Protein AF-A0A7S0C3A7-F1 (afdb_monomer_lite)

Radius of gyration: 30.27 Å; chains: 1; bounding box: 64×87×70 Å

Foldseek 3Di:
DDDDDDDDDDDDDDPDDDPPPDDDPDDDDDDDDDDDDDDDDPPDDDDDPPPPDDPPDDPDNPPPPPPPVLLVVLLVCPVPDDCLLQVQPDDPCRCNVPSVVSVCCSPPPLVVLVVVLVVQVVCVVVVRFDWDDPPPDTDGDDNVNSVVVSNVD

pLDDT: mean 71.68, std 17.23, range [43.97, 93.75]

Secondary structure (DSSP, 8-state):
------------------------------------------------------TT--SS---TT---HHHHHHHHHHHHS-HHHH---S-TTTTSSSHHHHHHHIIIIIHHHHHHHHHHHHHHHTT---EEE-SS-EEEPPHHHHHHHHH--

Organism: NCBI:txid420281

Sequence (153 aa):
VSDRSHSAERRTFCRTQTNTRYMVDEKQNPDEQQPQPLDMDDLTPPPINLSRSSILFDPDPSTKKNKNIALDLWKECKSNFPKIVTGAWGEEDAGDDNPVGALYNLVFVRLPVLFGFGFYLKNNFAGRPLIIDFGTGELVIDIFIASLVVFFL

Structure (mmCIF, N/CA/C/O backbone):
data_AF-A0A7S0C3A7-F1
#
_entry.id   AF-A0A7S0C3A7-F1
#
loop_
_atom_site.group_PDB
_atom_site.id
_atom_site.type_symbol
_atom_site.label_atom_id
_atom_site.label_alt_id
_atom_site.label_comp_id
_atom_site.label_asym_id
_atom_site.label_entity_id
_atom_site.label_seq_id
_atom_site.pdbx_PDB_ins_code
_atom_site.Cartn_x
_atom_site.Cartn_y
_atom_site.Cartn_z
_atom_site.occupancy
_atom_site.B_iso_or_equiv
_atom_site.auth_seq_id
_atom_site.auth_comp_id
_atom_site.auth_asym_id
_atom_site.auth_atom_id
_atom_site.pdbx_PDB_model_num
ATOM 1 N N . VAL A 1 1 ? 12.201 54.122 0.913 1.00 53.31 1 VAL A N 1
ATOM 2 C CA . VAL A 1 1 ? 13.242 53.097 1.150 1.00 53.31 1 VAL A CA 1
ATOM 3 C C . VAL A 1 1 ? 12.689 51.799 0.551 1.00 53.31 1 VAL A C 1
ATOM 5 O O . VAL A 1 1 ? 11.860 51.189 1.203 1.00 53.31 1 VAL A O 1
ATOM 8 N N . SER A 1 2 ? 12.717 51.581 -0.778 1.00 51.03 2 SER A N 1
ATOM 9 C CA . SER A 1 2 ? 13.839 51.060 -1.619 1.00 51.03 2 SER A CA 1
ATOM 10 C C . SER A 1 2 ? 14.472 49.812 -0.990 1.00 51.03 2 SER A C 1
ATOM 12 O O . SER A 1 2 ? 14.853 49.909 0.167 1.00 51.03 2 SER A O 1
ATOM 14 N N . ASP A 1 3 ? 14.588 48.621 -1.592 1.00 53.25 3 ASP A N 1
ATOM 15 C CA . ASP A 1 3 ? 14.796 48.174 -2.989 1.00 53.25 3 ASP A CA 1
ATOM 16 C C . ASP A 1 3 ? 14.381 46.676 -3.126 1.00 53.25 3 ASP A C 1
ATOM 18 O O . ASP A 1 3 ? 14.402 45.953 -2.134 1.00 53.25 3 ASP A O 1
ATOM 22 N N . ARG A 1 4 ? 13.783 46.203 -4.239 1.00 53.03 4 ARG A N 1
ATOM 23 C CA . ARG A 1 4 ? 14.403 45.521 -5.418 1.00 53.03 4 ARG A CA 1
ATOM 24 C C . ARG A 1 4 ? 15.329 44.335 -5.073 1.00 53.03 4 ARG A C 1
ATOM 26 O O . ARG A 1 4 ? 16.337 44.519 -4.416 1.00 53.03 4 ARG A O 1
ATOM 33 N N . SER A 1 5 ? 14.962 43.095 -5.420 1.00 54.34 5 SER A N 1
ATOM 34 C CA . SER A 1 5 ? 15.213 42.390 -6.706 1.00 54.34 5 SER A CA 1
ATOM 35 C C . SER A 1 5 ? 16.559 41.645 -6.780 1.00 54.34 5 SER A C 1
ATOM 37 O O . SER A 1 5 ? 17.563 42.129 -6.280 1.00 54.34 5 SER A O 1
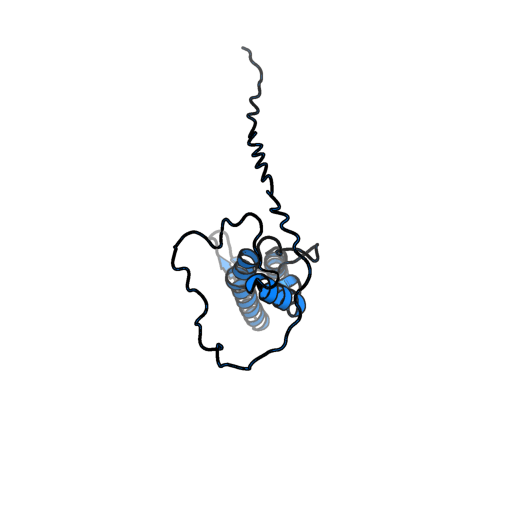ATOM 39 N N . HIS A 1 6 ? 16.552 40.548 -7.556 1.00 46.56 6 HIS A N 1
ATOM 40 C CA . HIS A 1 6 ? 17.670 39.741 -8.098 1.00 46.56 6 HIS A CA 1
ATOM 41 C C . HIS A 1 6 ? 18.084 38.511 -7.264 1.00 46.56 6 HIS A C 1
ATOM 43 O O . HIS A 1 6 ? 18.509 38.625 -6.126 1.00 46.56 6 HIS A O 1
ATOM 49 N N . SER A 1 7 ? 17.823 37.281 -7.727 1.00 53.62 7 SER A N 1
ATOM 50 C CA . SER A 1 7 ? 18.380 36.599 -8.916 1.00 53.62 7 SER A CA 1
ATOM 51 C C . SER A 1 7 ? 19.846 36.208 -8.729 1.00 53.62 7 SER A C 1
ATOM 53 O O . SER A 1 7 ? 20.712 37.077 -8.726 1.00 53.62 7 SER A O 1
ATOM 55 N N . ALA A 1 8 ? 20.113 34.901 -8.619 1.00 58.44 8 ALA A N 1
ATOM 56 C CA . ALA A 1 8 ? 21.395 34.300 -8.990 1.00 58.44 8 ALA A CA 1
ATOM 57 C C . ALA A 1 8 ? 21.263 32.776 -9.157 1.00 58.44 8 ALA A C 1
ATOM 59 O O . ALA A 1 8 ? 21.595 31.973 -8.290 1.00 58.44 8 ALA A O 1
ATOM 60 N N . GLU A 1 9 ? 20.779 32.416 -10.336 1.00 58.50 9 GLU A N 1
ATOM 61 C CA . GLU A 1 9 ? 21.083 31.203 -11.085 1.00 58.50 9 GLU A CA 1
ATOM 62 C C . GLU A 1 9 ? 22.587 30.839 -11.014 1.00 58.50 9 GLU A C 1
ATOM 64 O O . GLU A 1 9 ? 23.448 31.647 -11.371 1.00 58.50 9 GLU A O 1
ATOM 69 N N . ARG A 1 10 ? 22.934 29.613 -10.595 1.00 58.16 10 ARG A N 1
ATOM 70 C CA . ARG A 1 10 ? 24.262 29.021 -10.852 1.00 58.16 10 ARG A CA 1
ATOM 71 C C . ARG A 1 10 ? 24.147 27.568 -11.303 1.00 58.16 10 ARG A C 1
ATOM 73 O O . ARG A 1 10 ? 24.204 26.634 -10.516 1.00 58.16 10 ARG A O 1
ATOM 80 N N . ARG A 1 11 ? 24.003 27.446 -12.623 1.00 56.88 11 ARG A N 1
ATOM 81 C CA . ARG A 1 11 ? 24.712 26.535 -13.537 1.00 56.88 11 ARG A CA 1
ATOM 82 C C . ARG A 1 11 ? 25.487 25.395 -12.867 1.00 56.88 11 ARG A C 1
ATOM 84 O O . ARG A 1 11 ? 26.567 25.614 -12.324 1.00 56.88 11 ARG A O 1
ATOM 91 N N . THR A 1 12 ? 25.024 24.168 -13.076 1.00 54.62 12 THR A N 1
ATOM 92 C CA . THR A 1 12 ? 25.870 22.973 -12.986 1.00 54.62 12 THR A CA 1
ATOM 93 C C . THR A 1 12 ? 26.097 22.460 -14.403 1.00 54.62 12 THR A C 1
ATOM 95 O O . THR A 1 12 ? 25.309 21.713 -14.972 1.00 54.62 12 THR A O 1
ATOM 98 N N . PHE A 1 13 ? 27.170 22.965 -15.005 1.00 55.03 13 PHE A N 1
ATOM 99 C CA . PHE A 1 13 ? 27.743 22.472 -16.247 1.00 55.03 13 PHE A CA 1
ATOM 100 C C . PHE A 1 13 ? 28.878 21.521 -15.869 1.00 55.03 13 PHE A C 1
ATOM 102 O O . PHE A 1 13 ? 29.930 21.980 -15.437 1.00 55.03 13 PHE A O 1
ATOM 109 N N . CYS A 1 14 ? 28.671 20.219 -16.049 1.00 59.72 14 CYS A N 1
ATOM 110 C CA . CYS A 1 14 ? 29.752 19.243 -16.165 1.00 59.72 14 CYS A CA 1
ATOM 111 C C . CYS A 1 14 ? 29.440 18.351 -17.365 1.00 59.72 14 CYS A C 1
ATOM 113 O O . CYS A 1 14 ? 28.815 17.301 -17.265 1.00 59.72 14 CYS A O 1
ATOM 115 N N . ARG A 1 15 ? 29.843 18.849 -18.534 1.00 53.19 15 ARG A N 1
ATOM 116 C CA . ARG A 1 15 ? 29.871 18.126 -19.799 1.00 53.19 15 ARG A CA 1
ATOM 117 C C . ARG A 1 15 ? 31.154 17.295 -19.818 1.00 53.19 15 ARG A C 1
ATOM 119 O O . ARG A 1 15 ? 32.192 17.791 -20.244 1.00 53.19 15 ARG A O 1
ATOM 126 N N . THR A 1 16 ? 31.100 16.056 -19.345 1.00 53.62 16 THR A N 1
ATOM 127 C CA . THR A 1 16 ? 32.225 15.123 -19.488 1.00 53.62 16 THR A CA 1
ATOM 128 C C . THR A 1 16 ? 32.098 14.429 -20.841 1.00 53.62 16 THR A C 1
ATOM 130 O O . THR A 1 16 ? 31.378 13.449 -20.991 1.00 53.62 16 THR A O 1
ATOM 133 N N . GLN A 1 17 ? 32.758 14.992 -21.856 1.00 53.84 17 GLN A N 1
ATOM 134 C CA . GLN A 1 17 ? 33.075 14.272 -23.088 1.00 53.84 17 GLN A CA 1
ATOM 135 C C . GLN A 1 17 ? 34.200 13.280 -22.782 1.00 53.84 17 GLN A C 1
ATOM 137 O O . GLN A 1 17 ? 35.360 13.677 -22.693 1.00 53.84 17 GLN A O 1
ATOM 142 N N . THR A 1 18 ? 33.886 11.996 -22.657 1.00 54.66 18 THR A N 1
ATOM 143 C CA . THR A 1 18 ? 34.885 10.930 -22.782 1.00 54.66 18 THR A CA 1
ATOM 144 C C . THR A 1 18 ? 34.806 10.355 -24.186 1.00 54.66 18 THR A C 1
ATOM 146 O O . THR A 1 18 ? 33.972 9.525 -24.525 1.00 54.66 18 THR A O 1
ATOM 149 N N . ASN A 1 19 ? 35.691 10.895 -25.018 1.00 49.88 19 ASN A N 1
ATOM 150 C CA . ASN A 1 19 ? 36.069 10.406 -26.330 1.00 49.88 19 ASN A CA 1
ATOM 151 C C . ASN A 1 19 ? 36.891 9.119 -26.145 1.00 49.88 19 ASN A C 1
ATOM 153 O O . ASN A 1 19 ? 38.106 9.181 -25.963 1.00 49.88 19 ASN A O 1
ATOM 157 N N . THR A 1 20 ? 36.239 7.956 -26.134 1.00 51.53 20 THR A N 1
ATOM 158 C CA . THR A 1 20 ? 36.922 6.664 -26.250 1.00 51.53 20 THR A CA 1
ATOM 159 C C . THR A 1 20 ? 37.054 6.309 -27.723 1.00 51.53 20 THR A C 1
ATOM 161 O O . THR A 1 20 ? 36.192 5.715 -28.365 1.00 51.53 20 THR A O 1
ATOM 164 N N . ARG A 1 21 ? 38.189 6.742 -28.263 1.00 48.28 21 ARG A N 1
ATOM 165 C CA . ARG A 1 21 ? 38.748 6.336 -29.545 1.00 48.28 21 ARG A CA 1
ATOM 166 C C . ARG A 1 21 ? 39.113 4.851 -29.457 1.00 48.28 21 ARG A C 1
ATOM 168 O O . ARG A 1 21 ? 40.177 4.511 -28.948 1.00 48.28 21 ARG A O 1
ATOM 175 N N . TYR A 1 22 ? 38.224 3.975 -29.914 1.00 49.78 22 TYR A N 1
ATOM 176 C CA . TYR A 1 22 ? 38.537 2.560 -30.104 1.00 49.78 22 TYR A CA 1
ATOM 177 C C . TYR A 1 22 ? 39.587 2.439 -31.217 1.00 49.78 22 TYR A C 1
ATOM 179 O O . TYR A 1 22 ? 39.309 2.728 -32.380 1.00 49.78 22 TYR A O 1
ATOM 187 N N . MET A 1 23 ? 40.812 2.061 -30.848 1.00 51.16 23 MET A N 1
ATOM 188 C CA . MET A 1 23 ? 41.796 1.521 -31.784 1.00 51.16 23 MET A CA 1
ATOM 189 C C . MET A 1 23 ? 41.364 0.084 -32.081 1.00 51.16 23 MET A C 1
ATOM 191 O O . MET A 1 23 ? 41.529 -0.804 -31.248 1.00 51.16 23 MET A O 1
ATOM 195 N N . VAL A 1 24 ? 40.738 -0.120 -33.237 1.00 56.84 24 VAL A N 1
ATOM 196 C CA . VAL A 1 24 ? 40.561 -1.445 -33.830 1.00 56.84 24 VAL A CA 1
ATOM 197 C C . VAL A 1 24 ? 41.904 -1.808 -34.458 1.00 56.84 24 VAL A C 1
ATOM 199 O O . VAL A 1 24 ? 42.257 -1.269 -35.504 1.00 56.84 24 VAL A O 1
ATOM 202 N N . ASP A 1 25 ? 42.676 -2.672 -33.797 1.00 55.19 25 ASP A N 1
ATOM 203 C CA . ASP A 1 25 ? 43.813 -3.346 -34.429 1.00 55.19 25 ASP A CA 1
ATOM 204 C C . ASP A 1 25 ? 43.261 -4.431 -35.362 1.00 55.19 25 ASP A C 1
ATOM 206 O O . ASP A 1 25 ? 42.979 -5.567 -34.976 1.00 55.19 25 ASP A O 1
ATOM 210 N N . GLU A 1 26 ? 43.059 -4.038 -36.613 1.00 49.31 26 GLU A N 1
ATOM 211 C CA . GLU A 1 26 ? 42.720 -4.917 -37.722 1.00 49.31 26 GLU A CA 1
ATOM 212 C C . GLU A 1 26 ? 43.998 -5.627 -38.196 1.00 49.31 26 GLU A C 1
ATOM 214 O O . GLU A 1 26 ? 44.752 -5.122 -39.027 1.00 49.31 26 GLU A O 1
ATOM 219 N N . LYS A 1 27 ? 44.272 -6.814 -37.645 1.00 54.25 27 LYS A N 1
ATOM 220 C CA . LYS A 1 27 ? 45.183 -7.787 -38.264 1.00 54.25 27 LYS A CA 1
ATOM 221 C C . LYS A 1 27 ? 44.372 -8.910 -38.886 1.00 54.25 27 LYS A C 1
ATOM 223 O O . LYS A 1 27 ? 44.062 -9.916 -38.256 1.00 54.25 27 LYS A O 1
ATOM 228 N N . GLN A 1 28 ? 44.048 -8.708 -40.152 1.00 48.38 28 GLN A N 1
ATOM 229 C CA . GLN A 1 28 ? 43.546 -9.733 -41.048 1.00 48.38 28 GLN A CA 1
ATOM 230 C C . GLN A 1 28 ? 44.728 -10.619 -41.476 1.00 48.38 28 GLN A C 1
ATOM 232 O O . GLN A 1 28 ? 45.683 -10.125 -42.073 1.00 48.38 28 GLN A O 1
ATOM 237 N N . ASN A 1 29 ? 44.685 -11.915 -41.163 1.00 57.16 29 ASN A N 1
ATOM 238 C CA . ASN A 1 29 ? 45.501 -12.912 -41.854 1.00 57.16 29 ASN A CA 1
ATOM 239 C C . ASN A 1 29 ? 44.624 -14.142 -42.135 1.00 57.16 29 ASN A C 1
ATOM 241 O O . ASN A 1 29 ? 44.163 -14.766 -41.175 1.00 57.16 29 ASN A O 1
ATOM 245 N N . PRO A 1 30 ? 44.305 -14.438 -43.406 1.00 52.69 30 PRO A N 1
ATOM 246 C CA . PRO A 1 30 ? 43.534 -15.610 -43.774 1.00 52.69 30 PRO A CA 1
ATOM 247 C C . PRO A 1 30 ? 44.456 -16.821 -43.975 1.00 52.69 30 PRO A C 1
ATOM 249 O O . PRO A 1 30 ? 45.633 -16.676 -44.287 1.00 52.69 30 PRO A O 1
ATOM 252 N N . ASP A 1 31 ? 43.847 -17.996 -43.845 1.00 53.41 31 ASP A N 1
ATOM 253 C CA . ASP A 1 31 ? 44.329 -19.301 -44.305 1.00 53.41 31 ASP A CA 1
ATOM 254 C C . ASP A 1 31 ? 45.322 -20.049 -43.405 1.00 53.41 31 ASP A C 1
ATOM 256 O O . ASP A 1 31 ? 46.530 -19.974 -43.583 1.00 53.41 31 ASP A O 1
ATOM 260 N N . GLU A 1 32 ? 44.776 -20.893 -42.519 1.00 52.28 32 GLU A N 1
ATOM 261 C CA . GLU A 1 32 ? 45.243 -22.281 -42.363 1.00 52.28 32 GLU A CA 1
ATOM 262 C C . GLU A 1 32 ? 44.197 -23.124 -41.601 1.00 52.28 32 GLU A C 1
ATOM 264 O O . GLU A 1 32 ? 44.017 -23.016 -40.390 1.00 52.28 32 GLU A O 1
ATOM 269 N N . GLN A 1 33 ? 43.463 -23.968 -42.334 1.00 51.47 33 GLN A N 1
ATOM 270 C CA . GLN A 1 33 ? 42.692 -25.083 -41.776 1.00 51.47 33 GLN A CA 1
ATOM 271 C C . GLN A 1 33 ? 43.590 -26.319 -41.712 1.00 51.47 33 GLN A C 1
ATOM 273 O O . GLN A 1 33 ? 43.933 -26.834 -42.772 1.00 51.47 33 GLN A O 1
ATOM 278 N N . GLN A 1 34 ? 43.864 -26.858 -40.518 1.00 45.78 34 GLN A N 1
ATOM 279 C CA . GLN A 1 34 ? 44.204 -28.277 -40.318 1.00 45.78 34 GLN A CA 1
ATOM 280 C C . GLN A 1 34 ? 43.741 -28.788 -38.931 1.00 45.78 34 GLN A C 1
ATOM 282 O O . GLN A 1 34 ? 43.485 -27.985 -38.036 1.00 45.78 34 GLN A O 1
ATOM 287 N N . PRO A 1 35 ? 43.505 -30.109 -38.785 1.00 47.91 35 PRO A N 1
ATOM 288 C CA . PRO A 1 35 ? 42.507 -30.679 -37.883 1.00 47.91 35 PRO A CA 1
ATOM 289 C C . PRO A 1 35 ? 42.991 -30.940 -36.447 1.00 47.91 35 PRO A C 1
ATOM 291 O O . PRO A 1 35 ? 44.163 -31.191 -36.189 1.00 47.91 35 PRO A O 1
ATOM 294 N N . GLN A 1 36 ? 42.010 -30.925 -35.541 1.00 54.81 36 GLN A N 1
ATOM 295 C CA . GLN A 1 36 ? 42.081 -31.167 -34.095 1.00 54.81 36 GLN A CA 1
ATOM 296 C C . GLN A 1 36 ? 42.853 -32.441 -33.701 1.00 54.81 36 GLN A C 1
ATOM 298 O O . GLN A 1 36 ? 42.556 -33.520 -34.222 1.00 54.81 36 GLN A O 1
ATOM 303 N N . PRO A 1 37 ? 43.662 -32.362 -32.635 1.00 43.97 37 PRO A N 1
ATOM 304 C CA . PRO A 1 37 ? 43.712 -33.401 -31.620 1.00 43.97 37 PRO A CA 1
ATOM 305 C C . PRO A 1 37 ? 43.020 -32.928 -30.330 1.00 43.97 37 PRO A C 1
ATOM 307 O O . PRO A 1 37 ? 43.335 -31.880 -29.775 1.00 43.97 37 PRO A O 1
ATOM 310 N N . LEU A 1 38 ? 42.055 -33.733 -29.878 1.00 58.94 38 LEU A N 1
ATOM 311 C CA . LEU A 1 38 ? 41.425 -33.670 -28.559 1.00 58.94 38 LEU A CA 1
ATOM 312 C C . LEU A 1 38 ? 42.489 -33.831 -27.466 1.00 58.94 38 LEU A C 1
ATOM 314 O O . LEU A 1 38 ? 43.024 -34.929 -27.323 1.00 58.94 38 LEU A O 1
ATOM 318 N N . ASP A 1 39 ? 42.738 -32.789 -26.673 1.00 50.94 39 ASP A N 1
ATOM 319 C CA . ASP A 1 39 ? 43.477 -32.926 -25.416 1.00 50.94 39 ASP A CA 1
ATOM 320 C C . ASP A 1 39 ? 42.946 -31.946 -24.351 1.00 50.94 39 ASP A C 1
ATOM 322 O O . ASP A 1 39 ? 43.192 -30.747 -24.379 1.00 50.94 39 ASP A O 1
ATOM 326 N N . MET A 1 40 ? 42.087 -32.489 -23.483 1.00 58.75 40 MET A N 1
ATOM 327 C CA . MET A 1 40 ? 41.968 -32.240 -22.037 1.00 58.75 40 MET A CA 1
ATOM 328 C C . MET A 1 40 ? 42.361 -30.855 -21.465 1.00 58.75 40 MET A C 1
ATOM 330 O O . MET A 1 40 ? 43.211 -30.796 -20.579 1.00 58.75 40 MET A O 1
ATOM 334 N N . ASP A 1 41 ? 41.686 -29.768 -21.853 1.00 56.34 41 ASP A N 1
ATOM 335 C CA . ASP A 1 41 ? 41.955 -28.420 -21.299 1.00 56.34 41 ASP A CA 1
ATOM 336 C C . ASP A 1 41 ? 40.720 -27.748 -20.651 1.00 56.34 41 ASP A C 1
ATOM 338 O O . ASP A 1 41 ? 40.506 -26.544 -20.750 1.00 56.34 41 ASP A O 1
ATOM 342 N N . ASP A 1 42 ? 39.879 -28.535 -19.964 1.00 62.00 42 ASP A N 1
ATOM 343 C CA . ASP A 1 42 ? 38.677 -28.053 -19.245 1.00 62.00 42 ASP A CA 1
ATOM 344 C C . ASP A 1 42 ? 38.828 -28.122 -17.711 1.00 62.00 42 ASP A C 1
ATOM 346 O O . ASP A 1 42 ? 37.940 -28.546 -16.973 1.00 62.00 42 ASP A O 1
ATOM 350 N N . LEU A 1 43 ? 40.006 -27.738 -17.212 1.00 64.69 43 LEU A N 1
ATOM 351 C CA . LEU A 1 43 ? 40.255 -27.525 -15.779 1.00 64.69 43 LEU A CA 1
ATOM 352 C C . LEU A 1 43 ? 40.944 -26.189 -15.485 1.00 64.69 43 LEU A C 1
ATOM 354 O O . LEU A 1 43 ? 41.416 -25.982 -14.367 1.00 64.69 43 LEU A O 1
ATOM 358 N N . THR A 1 44 ? 40.994 -25.254 -16.439 1.00 64.00 44 THR A N 1
ATOM 359 C CA . THR A 1 44 ? 41.442 -23.896 -16.116 1.00 64.00 44 THR A CA 1
ATOM 360 C C . THR A 1 44 ? 40.346 -23.208 -15.290 1.00 64.00 44 THR A C 1
ATOM 362 O O . THR A 1 44 ? 39.263 -22.951 -15.821 1.00 64.00 44 THR A O 1
ATOM 365 N N . PRO A 1 45 ? 40.556 -22.910 -13.992 1.00 65.94 45 PRO A N 1
ATOM 366 C CA . PRO A 1 45 ? 39.565 -22.159 -13.238 1.00 65.94 45 PRO A CA 1
ATOM 367 C C . PRO A 1 45 ? 39.413 -20.763 -13.863 1.00 65.94 45 PRO A C 1
ATOM 369 O O . PRO A 1 45 ? 40.402 -20.192 -14.335 1.00 65.94 45 PRO A O 1
ATOM 372 N N . PRO A 1 46 ? 38.199 -20.184 -13.865 1.00 59.06 46 PRO A N 1
ATOM 373 C CA . PRO A 1 46 ? 37.995 -18.846 -14.402 1.00 59.06 46 PRO A CA 1
ATOM 374 C C . PRO A 1 46 ? 38.903 -17.847 -13.664 1.00 59.06 46 PRO A C 1
ATOM 376 O O . PRO A 1 46 ? 39.065 -17.961 -12.444 1.00 59.06 46 PRO A O 1
ATOM 379 N N . PRO A 1 47 ? 39.503 -16.866 -14.363 1.00 60.84 47 PRO A N 1
ATOM 380 C CA . PRO A 1 47 ? 40.421 -15.920 -13.745 1.00 60.84 47 PRO A CA 1
ATOM 381 C C . PRO A 1 47 ? 39.687 -15.104 -12.676 1.00 60.84 47 PRO A C 1
ATOM 383 O O . PRO A 1 47 ? 38.809 -14.291 -12.969 1.00 60.84 47 PRO A O 1
ATOM 386 N N . ILE A 1 48 ? 40.048 -15.326 -11.413 1.00 52.69 48 ILE A N 1
ATOM 387 C CA . ILE A 1 48 ? 39.491 -14.594 -10.278 1.00 52.69 48 ILE A CA 1
ATOM 388 C C . ILE A 1 48 ? 40.258 -13.275 -10.168 1.00 52.69 48 ILE A C 1
ATOM 390 O O . ILE A 1 48 ? 41.288 -13.182 -9.501 1.00 52.69 48 ILE A O 1
ATOM 394 N N . ASN A 1 49 ? 39.768 -12.241 -10.850 1.00 50.47 49 ASN A N 1
ATOM 395 C CA . ASN A 1 49 ? 40.285 -10.888 -10.678 1.00 50.47 49 ASN A CA 1
ATOM 396 C C . ASN A 1 49 ? 39.813 -10.330 -9.328 1.00 50.47 49 ASN A C 1
ATOM 398 O O . ASN A 1 49 ? 38.707 -9.818 -9.188 1.00 50.47 49 ASN A O 1
ATOM 402 N N . LEU A 1 50 ? 40.681 -10.448 -8.320 1.00 54.09 50 LEU A N 1
ATOM 403 C CA . LEU A 1 50 ? 40.510 -9.881 -6.977 1.00 54.09 50 LEU A CA 1
ATOM 404 C C . LEU A 1 50 ? 41.023 -8.434 -6.879 1.00 54.09 50 LEU A C 1
ATOM 406 O O . LEU A 1 50 ? 41.227 -7.914 -5.779 1.00 54.09 50 LEU A O 1
ATOM 410 N N . SER A 1 51 ? 41.231 -7.754 -8.011 1.00 46.22 51 SER A N 1
ATOM 411 C CA . SER A 1 51 ? 41.375 -6.305 -8.006 1.00 46.22 51 SER A CA 1
ATOM 412 C C . SER A 1 51 ? 40.028 -5.703 -7.614 1.00 46.22 51 SER A C 1
ATOM 414 O O . SER A 1 51 ? 39.022 -5.776 -8.313 1.00 46.22 51 SER A O 1
ATOM 416 N N . ARG A 1 52 ? 40.013 -5.125 -6.416 1.00 48.72 52 ARG A N 1
ATOM 417 C CA . ARG A 1 52 ? 38.873 -4.496 -5.743 1.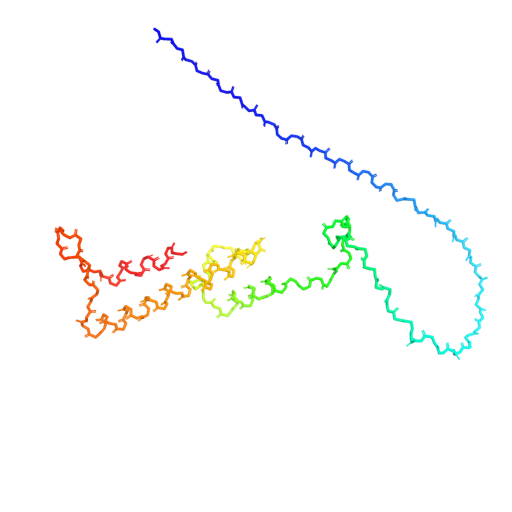00 48.72 52 ARG A CA 1
ATOM 418 C C . ARG A 1 52 ? 38.483 -3.160 -6.399 1.00 48.72 52 ARG A C 1
ATOM 420 O O . ARG A 1 52 ? 38.208 -2.183 -5.711 1.00 48.72 52 ARG A O 1
ATOM 427 N N . SER A 1 53 ? 38.490 -3.111 -7.726 1.00 46.00 53 SER A N 1
ATOM 428 C CA . SER A 1 53 ? 38.168 -1.964 -8.567 1.00 46.00 53 SER A CA 1
ATOM 429 C C . SER A 1 53 ? 36.971 -2.314 -9.448 1.00 46.00 53 SER A C 1
ATOM 431 O O . SER A 1 53 ? 37.094 -2.679 -10.609 1.00 46.00 53 SER A O 1
ATOM 433 N N . SER A 1 54 ? 35.815 -2.202 -8.794 1.00 46.94 54 SER A N 1
ATOM 434 C CA . SER A 1 54 ? 34.520 -1.775 -9.325 1.00 46.94 54 SER A CA 1
ATOM 435 C C . SER A 1 54 ? 33.891 -2.541 -10.492 1.00 46.94 54 SER A C 1
ATOM 437 O O . SER A 1 54 ? 34.010 -2.158 -11.649 1.00 46.94 54 SER A O 1
ATOM 439 N N . ILE A 1 55 ? 32.946 -3.405 -10.119 1.00 52.97 55 ILE A N 1
ATOM 440 C CA . ILE A 1 55 ? 31.713 -3.693 -10.880 1.00 52.97 55 ILE A CA 1
ATOM 441 C C . ILE A 1 55 ? 30.911 -2.416 -11.241 1.00 52.97 55 ILE A C 1
ATOM 443 O O . ILE A 1 55 ? 29.964 -2.469 -12.016 1.00 52.97 55 ILE A O 1
ATOM 447 N N . LEU A 1 56 ? 31.275 -1.266 -10.661 1.00 48.78 56 LEU A N 1
ATOM 448 C CA . LEU A 1 56 ? 30.519 -0.017 -10.708 1.00 48.78 56 LEU A CA 1
ATOM 449 C C . LEU A 1 56 ? 30.985 1.005 -11.762 1.00 48.78 56 LEU A C 1
ATOM 451 O O . LEU A 1 56 ? 30.311 2.020 -11.904 1.00 48.78 56 LEU A O 1
ATOM 455 N N . PHE A 1 57 ? 32.107 0.795 -12.466 1.00 52.97 57 PHE A N 1
ATOM 456 C CA . PHE A 1 57 ? 32.681 1.831 -13.350 1.00 52.97 57 PHE A CA 1
ATOM 457 C C . PHE A 1 57 ? 33.236 1.320 -14.689 1.00 52.97 57 PHE A C 1
ATOM 459 O O . PHE A 1 57 ? 34.132 1.947 -15.251 1.00 52.97 57 PHE A O 1
ATOM 466 N N . ASP A 1 58 ? 32.703 0.222 -15.229 1.00 48.12 58 ASP A N 1
ATOM 467 C CA . ASP A 1 58 ? 32.937 -0.102 -16.642 1.00 48.12 58 ASP A CA 1
ATOM 468 C C . ASP A 1 58 ? 32.002 0.760 -17.519 1.00 48.12 58 ASP A C 1
ATOM 470 O O . ASP A 1 58 ? 30.798 0.797 -17.249 1.00 48.12 58 ASP A O 1
ATOM 474 N N . PRO A 1 59 ? 32.502 1.472 -18.551 1.00 55.09 59 PRO A N 1
ATOM 475 C CA . PRO A 1 59 ? 31.670 2.301 -19.429 1.00 55.09 59 PRO A CA 1
ATOM 476 C C . PRO A 1 59 ? 30.769 1.480 -20.366 1.00 55.09 59 PRO A C 1
ATOM 478 O O . PRO A 1 59 ? 29.897 2.054 -21.013 1.00 55.09 59 PRO A O 1
ATOM 481 N N . ASP A 1 60 ? 30.957 0.158 -20.423 1.00 53.88 60 ASP A N 1
ATOM 482 C CA . ASP A 1 60 ? 30.082 -0.774 -21.133 1.00 53.88 60 ASP A CA 1
ATOM 483 C C . ASP A 1 60 ? 29.941 -2.078 -20.313 1.00 53.88 60 ASP A C 1
ATOM 485 O O . ASP A 1 60 ? 30.693 -3.040 -20.513 1.00 53.88 60 ASP A O 1
ATOM 489 N N . PRO A 1 61 ? 29.050 -2.124 -19.300 1.00 51.84 61 PRO A N 1
ATOM 490 C CA . PRO A 1 61 ? 28.920 -3.291 -18.441 1.00 51.84 61 PRO A CA 1
ATOM 491 C C . PRO A 1 61 ? 28.324 -4.452 -19.240 1.00 51.84 61 PRO A C 1
ATOM 493 O O . PRO A 1 61 ? 27.129 -4.492 -19.540 1.00 51.84 61 PRO A O 1
ATOM 496 N N . SER A 1 62 ? 29.151 -5.454 -19.532 1.00 45.94 62 SER A N 1
ATOM 497 C CA . SER A 1 62 ? 28.764 -6.713 -20.177 1.00 45.94 62 SER A CA 1
ATOM 498 C C . SER A 1 62 ? 27.923 -7.609 -19.251 1.00 45.94 62 SER A C 1
ATOM 500 O O . SER A 1 62 ? 28.245 -8.753 -18.952 1.00 45.94 62 SER A O 1
ATOM 502 N N . THR A 1 63 ? 26.776 -7.113 -18.793 1.00 48.00 63 THR A N 1
ATOM 503 C CA . THR A 1 63 ? 25.788 -7.898 -18.050 1.00 48.00 63 THR A CA 1
ATOM 504 C C . THR A 1 63 ? 24.406 -7.752 -18.674 1.00 48.00 63 THR A C 1
ATOM 506 O O . THR A 1 63 ? 23.444 -7.337 -18.040 1.00 48.00 63 THR A O 1
ATOM 509 N N . LYS A 1 64 ? 24.244 -8.297 -19.888 1.00 46.50 64 LYS A N 1
ATOM 510 C CA . LYS A 1 64 ? 22.928 -8.712 -20.433 1.00 46.50 64 LYS A CA 1
ATOM 511 C C . LYS A 1 64 ? 22.200 -9.771 -19.561 1.00 46.50 64 LYS A C 1
ATOM 513 O O . LYS A 1 64 ? 21.169 -10.300 -19.958 1.00 46.50 64 LYS A O 1
ATOM 518 N N . LYS A 1 65 ? 22.742 -10.095 -18.379 1.00 48.41 65 LYS A N 1
ATOM 519 C CA . LYS A 1 65 ? 22.210 -10.991 -17.343 1.00 48.41 65 LYS A CA 1
ATOM 520 C C . LYS A 1 65 ? 22.425 -10.444 -15.921 1.00 48.41 65 LYS A C 1
ATOM 522 O O . LYS A 1 65 ? 22.495 -11.234 -14.983 1.00 48.41 65 LYS A O 1
ATOM 527 N N . ASN A 1 66 ? 22.529 -9.127 -15.720 1.00 50.38 66 ASN A N 1
ATOM 528 C CA . ASN A 1 66 ? 22.354 -8.590 -14.369 1.00 50.38 66 ASN A CA 1
ATOM 529 C C . ASN A 1 66 ? 20.861 -8.698 -14.036 1.00 50.38 66 ASN A C 1
ATOM 531 O O . ASN A 1 66 ? 20.076 -7.797 -14.319 1.00 50.38 66 ASN A O 1
ATOM 535 N N . LYS A 1 67 ? 20.450 -9.869 -13.530 1.00 55.78 67 LYS A N 1
ATOM 536 C CA . LYS A 1 67 ? 19.150 -10.055 -12.887 1.00 55.78 67 LYS A CA 1
ATOM 537 C C . LYS A 1 67 ? 19.088 -9.042 -11.755 1.00 55.78 67 LYS A C 1
ATOM 539 O O . LYS A 1 67 ? 19.675 -9.259 -10.696 1.00 55.78 67 LYS A O 1
ATOM 544 N N . ASN A 1 68 ? 18.411 -7.927 -11.985 1.00 72.19 68 ASN A N 1
ATOM 545 C CA . ASN A 1 68 ? 18.076 -6.996 -10.928 1.00 72.19 68 ASN A CA 1
ATOM 546 C C . ASN A 1 68 ? 17.025 -7.690 -10.061 1.00 72.19 68 ASN A C 1
ATOM 548 O O . ASN A 1 68 ? 15.834 -7.491 -10.257 1.00 72.19 68 ASN A O 1
ATOM 552 N N . ILE A 1 69 ? 17.471 -8.529 -9.122 1.00 82.06 69 ILE A N 1
ATOM 553 C CA . ILE A 1 69 ? 16.603 -9.346 -8.260 1.00 82.06 69 ILE A CA 1
ATOM 554 C C . ILE A 1 69 ? 15.540 -8.472 -7.586 1.00 82.06 69 ILE A C 1
ATOM 556 O O . ILE A 1 69 ? 14.390 -8.875 -7.485 1.00 82.06 69 ILE A O 1
ATOM 560 N N . ALA A 1 70 ? 15.902 -7.250 -7.183 1.00 80.88 70 ALA A N 1
ATOM 561 C CA . ALA A 1 70 ? 14.958 -6.288 -6.620 1.00 80.88 70 ALA A CA 1
ATOM 562 C C . ALA A 1 70 ? 13.894 -5.818 -7.629 1.00 80.88 70 ALA A C 1
ATOM 564 O O . ALA A 1 70 ? 12.738 -5.667 -7.254 1.00 80.88 70 ALA A O 1
ATOM 565 N N . LEU A 1 71 ? 14.262 -5.602 -8.896 1.00 83.19 71 LEU A N 1
ATOM 566 C CA . LEU A 1 71 ? 13.321 -5.216 -9.950 1.00 83.19 71 LEU A CA 1
ATOM 567 C C . LEU A 1 71 ? 12.389 -6.378 -10.307 1.00 83.19 71 LEU A C 1
ATOM 569 O O . LEU A 1 71 ? 11.189 -6.168 -10.447 1.00 83.19 71 LEU A O 1
A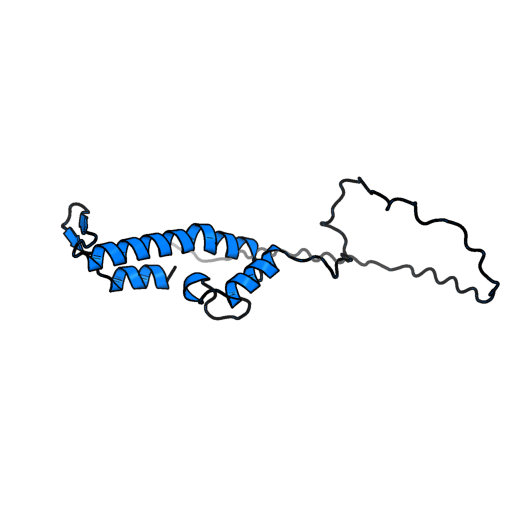TOM 573 N N . ASP A 1 72 ? 12.926 -7.594 -10.415 1.00 86.44 72 ASP A N 1
ATOM 574 C CA . ASP A 1 72 ? 12.139 -8.801 -10.686 1.00 86.44 72 ASP A CA 1
ATOM 575 C C . ASP A 1 72 ? 11.132 -9.051 -9.552 1.00 86.44 72 ASP A C 1
ATOM 577 O O . ASP A 1 72 ? 9.942 -9.229 -9.807 1.00 86.44 72 ASP A O 1
ATOM 581 N N . LEU A 1 73 ? 11.586 -8.961 -8.296 1.00 87.62 73 LEU A N 1
ATOM 582 C CA . LEU A 1 73 ? 10.737 -9.113 -7.115 1.00 87.62 73 LEU A CA 1
ATOM 583 C C . LEU A 1 73 ? 9.681 -8.003 -7.028 1.00 87.62 73 LEU A C 1
ATOM 585 O O . LEU A 1 73 ? 8.525 -8.273 -6.719 1.00 87.62 73 LEU A O 1
ATOM 589 N N . TRP A 1 74 ? 10.044 -6.754 -7.336 1.00 88.81 74 TRP A N 1
ATOM 590 C CA . TRP A 1 74 ? 9.092 -5.644 -7.374 1.00 88.81 74 TRP A CA 1
ATOM 591 C C . TRP A 1 74 ? 8.017 -5.849 -8.446 1.00 88.81 74 TRP A C 1
ATOM 593 O O . TRP A 1 74 ? 6.832 -5.663 -8.171 1.00 88.81 74 TRP A O 1
ATOM 603 N N . LYS A 1 75 ? 8.398 -6.296 -9.646 1.00 87.00 75 LYS A N 1
ATOM 604 C CA . LYS A 1 75 ? 7.453 -6.620 -10.724 1.00 87.00 75 LYS A CA 1
ATOM 605 C C . LYS A 1 75 ? 6.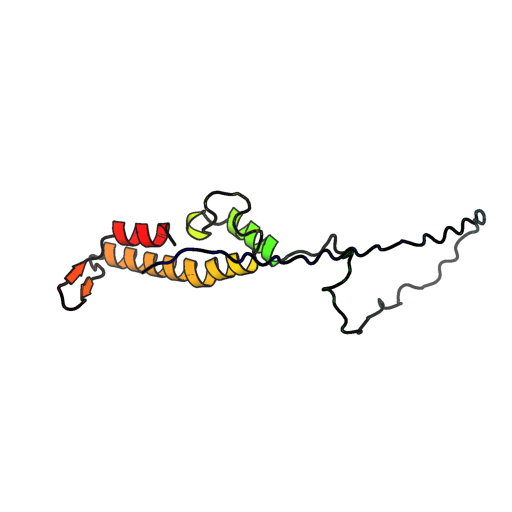519 -7.764 -10.340 1.00 87.00 75 LYS A C 1
ATOM 607 O O . LYS A 1 75 ? 5.321 -7.661 -10.588 1.00 87.00 75 LYS A O 1
ATOM 612 N N . GLU A 1 76 ? 7.036 -8.796 -9.681 1.00 88.94 76 GLU A N 1
ATOM 613 C CA . GLU A 1 76 ? 6.227 -9.893 -9.144 1.00 88.94 76 GLU A CA 1
ATOM 614 C C . GLU A 1 76 ? 5.271 -9.412 -8.038 1.00 88.94 76 GLU A C 1
ATOM 616 O O . GLU A 1 76 ? 4.100 -9.797 -7.997 1.00 88.94 76 GLU A O 1
ATOM 621 N N . CYS A 1 77 ? 5.718 -8.506 -7.163 1.00 87.19 77 CYS A N 1
ATOM 622 C CA . CYS A 1 77 ? 4.835 -7.872 -6.190 1.00 87.19 77 CYS A CA 1
ATOM 623 C C . CYS A 1 77 ? 3.736 -7.052 -6.883 1.00 87.19 77 CYS A C 1
ATOM 625 O O . CYS A 1 77 ? 2.572 -7.169 -6.508 1.00 87.19 77 CYS A O 1
ATOM 627 N N . LYS A 1 78 ? 4.064 -6.269 -7.918 1.00 87.81 78 LYS A N 1
ATOM 628 C CA . LYS A 1 78 ? 3.076 -5.511 -8.702 1.00 87.81 78 LYS A CA 1
ATOM 629 C C . LYS A 1 78 ? 2.067 -6.408 -9.420 1.00 87.81 78 LYS A C 1
ATOM 631 O O . LYS A 1 78 ? 0.913 -6.009 -9.541 1.00 87.81 78 LYS A O 1
ATOM 636 N N . SER A 1 79 ? 2.471 -7.590 -9.890 1.00 87.56 79 SER A N 1
ATOM 637 C CA . SER A 1 79 ? 1.562 -8.508 -10.585 1.00 87.56 79 SER A CA 1
ATOM 638 C C . SER A 1 79 ? 0.639 -9.270 -9.635 1.00 87.56 79 SER A C 1
ATOM 640 O O . SER A 1 79 ? -0.499 -9.556 -9.997 1.00 87.56 79 SER A O 1
ATOM 642 N N . ASN A 1 80 ? 1.116 -9.603 -8.432 1.00 90.06 80 ASN A N 1
ATOM 643 C CA . ASN A 1 80 ? 0.366 -10.421 -7.476 1.00 90.06 80 ASN A CA 1
ATOM 644 C C . ASN A 1 80 ? -0.471 -9.602 -6.485 1.00 90.06 80 ASN A C 1
ATOM 646 O O . ASN A 1 80 ? -1.505 -10.081 -6.018 1.00 90.06 80 ASN A O 1
ATOM 650 N N . PHE A 1 81 ? -0.044 -8.384 -6.143 1.00 86.38 81 PHE A N 1
ATOM 651 C CA . PHE A 1 81 ? -0.733 -7.549 -5.162 1.00 86.38 81 PHE A CA 1
ATOM 652 C C . PHE A 1 81 ? -1.561 -6.441 -5.823 1.00 86.38 81 PHE A C 1
ATOM 654 O O . PHE A 1 81 ? -1.151 -5.858 -6.827 1.00 86.38 81 PHE A O 1
ATOM 661 N N . PRO A 1 82 ? -2.724 -6.087 -5.245 1.00 85.94 82 PRO A N 1
ATOM 662 C CA . PRO A 1 82 ? -3.523 -4.981 -5.747 1.00 85.94 82 PRO A CA 1
ATOM 663 C C . PRO A 1 82 ? -2.790 -3.647 -5.562 1.00 85.94 82 PRO A C 1
ATOM 665 O O . PRO A 1 82 ? -2.026 -3.464 -4.613 1.00 85.94 82 PRO A O 1
ATOM 668 N N . LYS A 1 83 ? -3.106 -2.673 -6.424 1.00 85.25 83 LYS A N 1
ATOM 669 C CA . LYS A 1 83 ? -2.482 -1.335 -6.434 1.00 85.25 83 LYS A CA 1
ATOM 670 C C . LYS A 1 83 ? -2.563 -0.598 -5.094 1.00 85.25 83 LYS A C 1
ATOM 672 O O . LYS A 1 83 ? -1.665 0.161 -4.760 1.00 85.25 83 LYS A O 1
ATOM 677 N N . ILE A 1 84 ? -3.597 -0.873 -4.296 1.00 81.12 84 ILE A N 1
ATOM 678 C CA . ILE A 1 84 ? -3.748 -0.333 -2.934 1.00 81.12 84 ILE A CA 1
ATOM 679 C C . ILE A 1 84 ? -2.590 -0.788 -2.028 1.00 81.12 84 ILE A C 1
ATOM 681 O O . ILE A 1 84 ? -2.067 -0.012 -1.233 1.00 81.12 84 ILE A O 1
ATOM 685 N N . VAL A 1 85 ? -2.169 -2.047 -2.162 1.00 83.56 85 VAL A N 1
ATOM 686 C CA . VAL A 1 85 ? -1.102 -2.633 -1.346 1.00 83.56 85 VAL A CA 1
ATOM 687 C C . VAL A 1 85 ? 0.263 -2.187 -1.849 1.00 83.56 85 VAL A C 1
ATOM 689 O O . VAL A 1 85 ? 1.123 -1.882 -1.035 1.00 83.56 85 VAL A O 1
ATOM 692 N N . THR A 1 86 ? 0.466 -2.104 -3.165 1.00 83.44 86 THR A N 1
ATOM 693 C CA . THR A 1 86 ? 1.766 -1.730 -3.744 1.00 83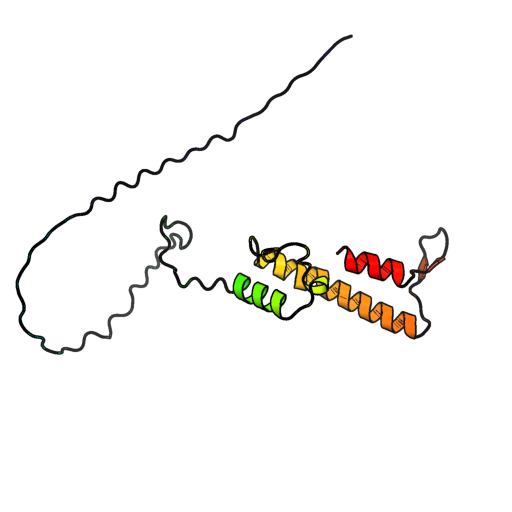.44 86 THR A CA 1
ATOM 694 C C . THR A 1 86 ? 2.008 -0.226 -3.787 1.00 83.44 86 THR A C 1
ATOM 696 O O . THR A 1 86 ? 3.157 0.200 -3.766 1.00 83.44 86 THR A O 1
ATOM 699 N N . GLY A 1 87 ? 0.956 0.593 -3.831 1.00 78.62 87 GLY A N 1
ATOM 700 C CA . GLY A 1 87 ? 1.079 2.043 -3.996 1.00 78.62 87 GLY A CA 1
ATOM 701 C C . GLY A 1 87 ? 1.402 2.506 -5.403 1.00 78.62 87 GLY A C 1
ATOM 702 O O . GLY A 1 87 ? 1.538 3.704 -5.630 1.00 78.62 87 GLY A O 1
ATOM 703 N N . ALA A 1 88 ? 1.527 1.572 -6.344 1.00 81.62 88 ALA A N 1
ATOM 704 C CA . ALA A 1 88 ? 1.804 1.854 -7.742 1.00 81.62 88 ALA A CA 1
ATOM 705 C C . ALA A 1 88 ? 0.521 2.348 -8.441 1.00 81.62 88 ALA A C 1
ATOM 707 O O . ALA A 1 88 ? -0.121 1.625 -9.209 1.00 81.62 88 ALA A O 1
ATOM 708 N N . TRP A 1 89 ? 0.101 3.573 -8.113 1.00 75.12 89 TRP A N 1
ATOM 709 C CA . TRP A 1 89 ? -1.022 4.263 -8.746 1.00 75.12 89 TRP A CA 1
ATOM 710 C C . TRP A 1 89 ? -0.529 5.084 -9.945 1.00 75.12 89 TRP A C 1
ATOM 712 O O . TRP A 1 89 ? 0.441 5.823 -9.835 1.00 75.12 89 TRP A O 1
ATOM 722 N N . GLY A 1 90 ? -1.223 4.985 -11.081 1.00 67.56 90 GLY A N 1
ATOM 723 C CA . GLY A 1 90 ? -1.029 5.878 -12.231 1.00 67.56 90 GLY A CA 1
ATOM 724 C C . GLY A 1 90 ? -0.242 5.288 -13.400 1.00 67.56 90 GLY A C 1
ATOM 725 O O . GLY A 1 90 ? -0.755 5.309 -14.514 1.00 67.56 90 GLY A O 1
ATOM 726 N N . GLU A 1 91 ? 0.938 4.711 -13.169 1.00 71.00 91 GLU A N 1
ATOM 727 C CA . GLU A 1 91 ? 1.846 4.296 -14.253 1.00 71.00 91 GLU A CA 1
ATOM 728 C C . GLU A 1 91 ? 2.308 2.844 -14.092 1.00 71.00 91 GLU A C 1
ATOM 730 O O . GLU A 1 91 ? 2.530 2.368 -12.976 1.00 71.00 91 GLU A O 1
ATOM 735 N N . GLU A 1 92 ? 2.437 2.120 -15.210 1.00 68.81 92 GLU A N 1
ATOM 736 C CA . GLU A 1 92 ? 2.923 0.729 -15.212 1.00 68.81 92 GLU A CA 1
ATOM 737 C C . GLU A 1 92 ? 4.352 0.624 -14.653 1.00 68.81 92 GLU A C 1
ATOM 739 O O . GLU A 1 92 ? 4.685 -0.363 -13.989 1.00 68.81 92 GLU A O 1
ATOM 744 N N . ASP A 1 93 ? 5.138 1.692 -14.809 1.00 72.19 93 ASP A N 1
ATOM 745 C CA . ASP A 1 93 ? 6.537 1.793 -14.388 1.00 72.19 93 ASP A CA 1
ATOM 746 C C . ASP A 1 93 ? 6.718 2.434 -12.997 1.00 72.19 93 ASP A C 1
ATOM 748 O O . ASP A 1 93 ? 7.842 2.666 -12.550 1.00 72.19 93 ASP A O 1
ATOM 752 N N . ALA A 1 94 ? 5.631 2.700 -12.261 1.00 75.00 94 ALA A N 1
ATOM 753 C CA . ALA A 1 94 ? 5.720 3.319 -10.941 1.00 75.00 94 ALA A CA 1
ATOM 754 C C . ALA A 1 94 ? 6.586 2.475 -9.981 1.00 75.00 94 ALA A C 1
ATOM 756 O O . ALA A 1 94 ? 6.270 1.323 -9.664 1.00 75.00 94 ALA A O 1
ATOM 757 N N . GLY A 1 95 ? 7.684 3.073 -9.504 1.00 73.12 95 GLY A N 1
ATOM 758 C CA . GLY A 1 95 ? 8.648 2.436 -8.601 1.00 73.12 95 GLY A CA 1
ATOM 759 C C . GLY A 1 95 ? 9.749 1.619 -9.288 1.00 73.12 95 GLY A C 1
ATOM 760 O O . GLY A 1 95 ? 10.608 1.091 -8.585 1.00 73.12 95 GLY A O 1
ATOM 761 N N . ASP A 1 96 ? 9.777 1.543 -10.623 1.00 81.81 96 ASP A N 1
ATOM 762 C CA . ASP A 1 96 ? 10.779 0.753 -11.360 1.00 81.81 96 ASP A CA 1
ATOM 763 C C . ASP A 1 96 ? 12.141 1.457 -11.437 1.00 81.81 96 ASP A C 1
ATOM 765 O O . ASP A 1 96 ? 13.169 0.782 -11.506 1.00 81.81 96 ASP A O 1
ATOM 769 N N . ASP A 1 97 ? 12.164 2.788 -11.311 1.00 84.00 97 ASP A N 1
ATOM 770 C CA . ASP A 1 97 ? 13.393 3.589 -11.208 1.00 84.00 97 ASP A CA 1
ATOM 771 C C . ASP A 1 97 ? 14.171 3.307 -9.911 1.00 84.00 97 ASP A C 1
ATOM 773 O O . ASP A 1 97 ? 15.399 3.395 -9.868 1.00 84.00 97 ASP A O 1
ATOM 777 N N . ASN A 1 98 ? 13.459 2.963 -8.830 1.00 84.19 98 ASN A N 1
ATOM 778 C CA . ASN A 1 98 ? 14.044 2.611 -7.536 1.00 84.19 98 ASN A CA 1
ATOM 779 C C . ASN A 1 98 ? 13.275 1.448 -6.879 1.00 84.19 98 ASN A C 1
ATOM 781 O O . ASN A 1 98 ? 12.542 1.649 -5.901 1.00 84.19 98 ASN A O 1
ATOM 785 N N . PRO A 1 99 ? 13.474 0.212 -7.373 1.00 85.88 99 PRO A N 1
ATOM 786 C CA . PRO A 1 99 ? 12.696 -0.944 -6.935 1.00 85.88 99 PRO A CA 1
ATOM 787 C C . PRO A 1 99 ? 13.003 -1.328 -5.483 1.00 85.88 99 PRO A C 1
ATOM 789 O O . PRO A 1 99 ? 12.134 -1.819 -4.767 1.00 85.88 99 PRO A O 1
ATOM 792 N N . VAL A 1 100 ? 14.225 -1.059 -5.009 1.00 87.12 100 VAL A N 1
ATOM 793 C CA . VAL A 1 100 ? 14.618 -1.302 -3.612 1.00 87.12 100 VAL A CA 1
ATOM 794 C C . VAL A 1 100 ? 13.861 -0.368 -2.670 1.00 87.12 100 VAL A C 1
ATOM 796 O O . VAL A 1 100 ? 13.330 -0.817 -1.655 1.00 87.12 100 VAL A O 1
ATOM 799 N N . GLY A 1 101 ? 13.773 0.921 -3.011 1.00 86.62 101 GLY A N 1
ATOM 800 C CA . GLY A 1 101 ? 12.997 1.894 -2.242 1.00 86.62 101 GLY A CA 1
ATOM 801 C C . GLY A 1 101 ? 11.504 1.563 -2.230 1.00 86.62 101 GLY A C 1
ATOM 802 O O . GLY A 1 101 ? 10.867 1.631 -1.177 1.00 86.62 101 GLY A O 1
ATOM 803 N N . ALA A 1 102 ? 10.961 1.136 -3.371 1.00 87.94 102 ALA A N 1
ATOM 804 C CA . ALA A 1 102 ? 9.567 0.721 -3.488 1.00 87.94 102 ALA A CA 1
ATOM 805 C C . ALA A 1 102 ? 9.253 -0.509 -2.616 1.00 87.94 102 ALA A C 1
ATOM 807 O O . ALA A 1 102 ? 8.291 -0.494 -1.846 1.00 87.94 102 ALA A O 1
ATOM 808 N N . LEU A 1 103 ? 10.110 -1.535 -2.652 1.00 89.44 103 LEU A N 1
ATOM 809 C CA . LEU A 1 103 ? 9.987 -2.723 -1.802 1.00 89.44 103 LEU A CA 1
ATOM 810 C C . LEU A 1 103 ? 10.125 -2.402 -0.313 1.00 89.44 103 LEU A C 1
ATOM 812 O O . LEU A 1 103 ? 9.375 -2.937 0.503 1.00 89.44 103 LEU A O 1
ATOM 816 N N . TYR A 1 104 ? 11.046 -1.510 0.052 1.00 91.00 104 TYR A N 1
ATOM 817 C CA . TYR A 1 104 ? 11.182 -1.060 1.433 1.00 91.00 104 TYR A CA 1
ATOM 818 C C . TYR A 1 104 ? 9.894 -0.383 1.920 1.00 91.00 104 TYR A C 1
ATOM 820 O O . TYR A 1 104 ? 9.375 -0.727 2.981 1.00 91.00 104 TYR A O 1
ATOM 828 N N . ASN A 1 105 ? 9.337 0.533 1.126 1.00 90.69 105 ASN A N 1
ATOM 829 C CA . ASN A 1 105 ? 8.091 1.216 1.464 1.00 90.69 105 ASN A CA 1
ATOM 830 C C . ASN A 1 105 ? 6.920 0.223 1.597 1.00 90.69 105 ASN A C 1
ATOM 832 O O . ASN A 1 105 ? 6.162 0.261 2.567 1.00 90.69 105 ASN A O 1
ATOM 836 N N . LEU A 1 106 ? 6.818 -0.737 0.673 1.00 89.88 106 LEU A N 1
ATOM 837 C CA . LEU A 1 106 ? 5.823 -1.807 0.730 1.00 89.88 106 LEU A CA 1
ATOM 838 C C . LEU A 1 106 ? 5.894 -2.586 2.053 1.00 89.88 106 LEU A C 1
ATOM 840 O O . LEU A 1 106 ? 4.886 -2.737 2.745 1.00 89.88 106 LEU A O 1
ATOM 844 N N . VAL A 1 107 ? 7.082 -3.072 2.415 1.00 91.94 107 VAL A N 1
ATOM 845 C CA . VAL A 1 107 ? 7.249 -3.991 3.547 1.00 91.94 107 VAL A CA 1
ATOM 846 C C . VAL A 1 107 ? 7.220 -3.273 4.893 1.00 91.94 107 VAL A C 1
ATOM 848 O O . VAL A 1 107 ? 6.636 -3.794 5.839 1.00 91.94 107 VAL A O 1
ATOM 851 N N . PHE A 1 108 ? 7.831 -2.094 5.002 1.00 92.62 108 PHE A N 1
ATOM 852 C CA . PHE A 1 108 ? 8.017 -1.421 6.292 1.00 92.62 108 PHE A CA 1
ATOM 853 C C . PHE A 1 108 ? 6.984 -0.343 6.591 1.00 92.62 108 PHE A C 1
ATOM 855 O O . PHE A 1 108 ? 6.807 0.010 7.754 1.00 92.62 108 PHE A O 1
ATOM 862 N N . VAL A 1 109 ? 6.294 0.174 5.578 1.00 90.75 109 VAL A N 1
ATOM 863 C CA . VAL A 1 109 ? 5.302 1.237 5.763 1.00 90.75 109 VAL A CA 1
ATOM 864 C C . VAL A 1 109 ? 3.911 0.690 5.481 1.00 90.75 109 VAL A C 1
ATOM 866 O O . VAL A 1 109 ? 3.051 0.707 6.359 1.00 90.75 109 VAL A O 1
ATOM 869 N N . ARG A 1 110 ? 3.691 0.119 4.293 1.00 90.50 110 ARG A N 1
ATOM 870 C CA . ARG A 1 110 ? 2.347 -0.297 3.870 1.00 90.50 110 ARG A CA 1
ATOM 871 C C . ARG A 1 110 ? 1.850 -1.541 4.593 1.00 90.50 110 ARG A C 1
ATOM 873 O O . ARG A 1 110 ? 0.743 -1.516 5.123 1.00 90.50 110 ARG A O 1
ATOM 880 N N . LEU A 1 111 ? 2.640 -2.617 4.656 1.00 91.56 111 LEU A N 1
ATOM 881 C CA . LEU A 1 111 ? 2.209 -3.857 5.317 1.00 91.56 111 LEU A CA 1
ATOM 882 C C . LEU A 1 111 ? 1.832 -3.650 6.797 1.00 91.56 111 LEU A C 1
ATOM 884 O O . LEU A 1 111 ? 0.749 -4.099 7.179 1.00 91.56 111 LEU A O 1
ATOM 888 N N . PRO A 1 112 ? 2.624 -2.942 7.631 1.00 93.56 112 PRO A N 1
ATOM 889 C CA . PRO A 1 112 ? 2.236 -2.668 9.013 1.00 93.56 112 PRO A CA 1
ATOM 890 C C . PRO A 1 112 ? 0.963 -1.827 9.123 1.00 93.56 112 PRO A C 1
ATOM 892 O O . PRO A 1 112 ? 0.119 -2.117 9.971 1.00 93.56 112 PRO A O 1
ATOM 895 N N . VAL A 1 113 ? 0.784 -0.828 8.251 1.00 91.38 113 VAL A N 1
ATOM 896 C CA . VAL A 1 113 ? -0.425 0.010 8.240 1.00 91.38 113 VAL A CA 1
ATOM 897 C C . VAL A 1 113 ? -1.656 -0.802 7.839 1.00 91.38 113 VAL A C 1
ATOM 899 O O . VAL A 1 113 ? -2.677 -0.724 8.517 1.00 91.38 113 VAL A O 1
ATOM 902 N N . LEU A 1 114 ? -1.561 -1.641 6.805 1.00 91.50 114 LEU A N 1
ATOM 903 C CA . LEU A 1 114 ? -2.644 -2.538 6.390 1.00 91.50 114 LEU A CA 1
ATOM 904 C C . LEU A 1 114 ? -2.994 -3.552 7.480 1.00 91.50 114 LEU A C 1
ATOM 906 O O . LEU A 1 114 ? -4.169 -3.832 7.716 1.00 91.50 114 LEU A O 1
ATOM 910 N N . PHE A 1 115 ? -1.988 -4.080 8.174 1.00 93.31 115 PHE A N 1
ATOM 911 C CA . PHE A 1 115 ? -2.196 -4.995 9.288 1.00 93.31 115 PHE A CA 1
ATOM 912 C C . PHE A 1 115 ? -2.894 -4.296 10.459 1.00 93.31 115 PHE A C 1
ATOM 914 O O . PHE A 1 115 ? -3.893 -4.802 10.973 1.00 93.31 115 PHE A O 1
ATOM 921 N N . GLY A 1 116 ? -2.433 -3.098 10.829 1.00 91.38 116 GLY A N 1
ATOM 922 C CA . GLY A 1 116 ? -3.078 -2.254 11.834 1.00 91.38 116 GLY A CA 1
ATOM 923 C C . GLY A 1 116 ? -4.520 -1.909 11.462 1.00 91.38 116 GLY A C 1
ATOM 924 O O . GLY A 1 116 ? -5.416 -2.020 12.298 1.00 91.38 116 GLY A O 1
ATOM 925 N N . PHE A 1 117 ? -4.772 -1.591 10.191 1.00 91.50 117 PHE A N 1
ATOM 926 C CA . PHE A 1 117 ? -6.112 -1.346 9.667 1.00 91.50 117 PHE A CA 1
ATOM 927 C C . PHE A 1 117 ? -7.005 -2.593 9.743 1.00 91.50 117 PHE A C 1
ATOM 929 O O . PHE A 1 117 ? -8.152 -2.499 10.173 1.00 91.50 117 PHE A O 1
ATOM 936 N N . GLY A 1 118 ? -6.485 -3.778 9.416 1.00 92.25 118 GLY A N 1
ATOM 937 C CA . GLY A 1 118 ? -7.213 -5.041 9.570 1.00 92.25 118 GLY A CA 1
ATOM 938 C C . GLY A 1 118 ? -7.590 -5.336 11.027 1.00 92.25 118 GLY A C 1
ATOM 939 O O . GLY A 1 118 ? -8.723 -5.729 11.314 1.00 92.25 118 GLY A O 1
ATOM 940 N N . PHE A 1 119 ? -6.676 -5.081 11.967 1.00 93.12 119 PHE A N 1
ATOM 941 C CA . PHE A 1 119 ? -6.963 -5.168 13.402 1.00 93.12 119 PHE A CA 1
ATOM 942 C C . PHE A 1 119 ? -8.017 -4.155 13.848 1.00 93.12 119 PHE A C 1
ATOM 944 O O . PHE A 1 119 ? -8.920 -4.503 14.611 1.00 93.12 119 PHE A O 1
ATOM 951 N N . TYR A 1 120 ? -7.932 -2.923 13.349 1.00 90.56 120 TYR A N 1
ATOM 952 C CA . TYR A 1 120 ? -8.924 -1.887 13.601 1.00 90.56 120 TYR A CA 1
ATOM 953 C C . TYR A 1 120 ? -10.312 -2.307 13.102 1.00 90.56 120 TYR A C 1
ATOM 955 O O . TYR A 1 120 ? -11.265 -2.252 13.875 1.00 90.56 120 TYR A O 1
ATOM 963 N N . LEU A 1 121 ? -10.430 -2.807 11.867 1.00 92.06 121 LEU A N 1
ATOM 964 C CA . LEU A 1 121 ? -11.700 -3.292 11.319 1.00 92.06 121 LEU A CA 1
ATOM 965 C C . LEU A 1 121 ? -12.284 -4.415 12.175 1.00 92.06 121 LEU A C 1
ATOM 967 O O . LEU A 1 121 ? -13.459 -4.369 12.533 1.00 92.06 121 LEU A O 1
ATOM 971 N N . LYS A 1 122 ? -11.459 -5.395 12.562 1.00 93.38 122 LYS A N 1
ATOM 972 C CA . LYS A 1 122 ? -11.886 -6.490 13.442 1.00 93.38 122 LYS A CA 1
ATOM 973 C C . LYS A 1 122 ? -12.466 -5.968 14.761 1.00 93.38 122 LYS A C 1
ATOM 975 O O . LYS A 1 122 ? -13.499 -6.463 15.206 1.00 93.38 122 LYS A O 1
ATOM 980 N N . ASN A 1 123 ? -11.820 -4.983 15.382 1.00 91.06 123 ASN A N 1
ATOM 981 C CA . ASN A 1 123 ? -12.296 -4.389 16.633 1.00 91.06 123 ASN A CA 1
ATOM 982 C C . ASN A 1 123 ? -13.567 -3.555 16.433 1.00 91.06 123 ASN A C 1
ATOM 984 O O . ASN A 1 123 ? -14.487 -3.642 17.246 1.00 91.06 123 ASN A O 1
ATOM 988 N N . ASN A 1 124 ? -13.650 -2.814 15.328 1.00 90.38 124 ASN A N 1
ATOM 989 C CA . ASN A 1 124 ? -14.816 -2.010 14.987 1.00 90.38 124 ASN A CA 1
ATOM 990 C C . ASN A 1 124 ? -16.063 -2.895 14.803 1.00 90.38 124 ASN A C 1
ATOM 992 O O . ASN A 1 124 ? -17.078 -2.665 15.456 1.00 90.38 124 ASN A O 1
ATOM 996 N N . PHE A 1 125 ? -15.951 -3.997 14.050 1.00 92.19 125 PHE A N 1
ATOM 997 C CA . PHE A 1 125 ? -17.042 -4.970 13.896 1.00 92.19 125 PHE A CA 1
ATOM 998 C C . PHE A 1 125 ? -17.428 -5.679 15.201 1.00 92.19 125 PHE A C 1
ATOM 1000 O O . PHE A 1 125 ? -18.570 -6.105 15.352 1.00 92.19 125 PHE A O 1
ATOM 1007 N N . ALA A 1 126 ? -16.512 -5.780 16.167 1.00 93.75 126 ALA A N 1
ATOM 1008 C CA . ALA A 1 126 ? -16.806 -6.287 17.508 1.00 93.75 126 ALA A CA 1
ATOM 1009 C C . ALA A 1 126 ? -17.478 -5.244 18.428 1.00 93.75 126 ALA A C 1
ATOM 1011 O O . ALA A 1 126 ? -17.647 -5.506 19.621 1.00 93.75 126 ALA A O 1
ATOM 1012 N N . GLY A 1 127 ? -17.826 -4.061 17.905 1.00 90.81 127 GLY A N 1
ATOM 1013 C CA . GLY A 1 127 ? -18.436 -2.966 18.661 1.00 90.81 127 GLY A CA 1
ATOM 1014 C C . GLY A 1 127 ? -17.453 -2.215 19.558 1.00 90.81 127 GLY A C 1
ATOM 1015 O O . GLY A 1 127 ? -17.872 -1.560 20.508 1.00 90.81 127 GLY A O 1
ATOM 1016 N N . ARG A 1 128 ? -16.144 -2.326 19.297 1.00 90.06 128 ARG A N 1
ATOM 1017 C CA . ARG A 1 128 ? -15.078 -1.655 20.055 1.00 90.06 128 ARG A CA 1
ATOM 1018 C C . ARG A 1 128 ? -14.358 -0.660 19.143 1.00 90.06 128 ARG A C 1
ATOM 1020 O O . ARG A 1 128 ? -13.275 -0.977 18.642 1.00 90.06 128 ARG A O 1
ATOM 1027 N N . PRO A 1 129 ? -14.968 0.504 18.860 1.00 87.25 129 PRO A N 1
ATOM 1028 C CA . PRO A 1 129 ? -14.343 1.498 18.004 1.00 87.25 129 PRO A CA 1
ATOM 1029 C C . PRO A 1 129 ? -13.080 2.058 18.664 1.00 87.25 129 PRO A C 1
ATOM 1031 O O . PRO A 1 129 ? -12.946 2.072 19.889 1.00 87.25 129 PRO A O 1
ATOM 1034 N N . LEU A 1 130 ? -12.145 2.523 17.838 1.00 83.94 130 LEU A N 1
ATOM 1035 C CA . LEU A 1 130 ? -10.966 3.227 18.325 1.00 83.94 130 LEU A CA 1
ATOM 1036 C C . LEU A 1 130 ? -11.391 4.624 18.782 1.00 83.94 130 LEU A C 1
ATOM 1038 O O . LEU A 1 130 ? -11.807 5.449 17.965 1.00 83.94 130 LEU A O 1
ATOM 1042 N N . ILE A 1 131 ? -11.286 4.857 20.085 1.00 87.94 131 ILE A N 1
ATOM 1043 C CA . ILE A 1 131 ? -11.514 6.157 20.708 1.00 87.94 131 ILE A CA 1
ATOM 1044 C C . ILE A 1 131 ? -10.140 6.745 20.996 1.00 87.94 131 ILE A C 1
ATOM 1046 O O . ILE A 1 131 ? -9.312 6.100 21.644 1.00 87.94 131 ILE A O 1
ATOM 1050 N N . ILE A 1 132 ? -9.888 7.945 20.486 1.00 87.81 132 ILE A N 1
ATOM 1051 C CA . ILE A 1 132 ? -8.677 8.699 20.790 1.00 87.81 132 ILE A CA 1
ATOM 1052 C C . ILE A 1 132 ? -9.091 9.934 21.579 1.00 87.81 132 ILE A C 1
ATOM 1054 O O . ILE A 1 132 ? -9.921 10.716 21.120 1.00 87.81 132 ILE A O 1
ATOM 1058 N N . ASP A 1 133 ? -8.515 10.093 22.765 1.00 90.12 133 ASP A N 1
ATOM 1059 C CA . ASP A 1 133 ? -8.726 11.263 23.611 1.00 90.12 133 ASP A CA 1
ATOM 1060 C C . ASP A 1 133 ? -7.493 12.171 23.537 1.00 90.12 133 ASP A C 1
ATOM 1062 O O . ASP A 1 133 ? -6.376 11.761 23.859 1.00 90.12 133 ASP A O 1
ATOM 1066 N N . PHE A 1 134 ? -7.703 13.405 23.082 1.00 86.88 134 PHE A N 1
ATOM 1067 C CA . PHE A 1 134 ? -6.670 14.442 22.994 1.00 86.88 134 PHE A CA 1
ATOM 1068 C C . PHE A 1 134 ? -6.784 15.485 24.119 1.00 86.88 134 PHE A C 1
ATOM 1070 O O . PHE A 1 134 ? -6.131 16.527 24.067 1.00 86.88 134 PHE A O 1
ATOM 1077 N N . GLY A 1 135 ? -7.630 15.242 25.123 1.00 87.06 135 GLY A N 1
ATOM 1078 C CA . GLY A 1 135 ? -7.904 16.166 26.224 1.00 87.06 135 GLY A CA 1
ATOM 1079 C C . GLY A 1 135 ? -8.911 17.271 25.886 1.00 87.06 135 GLY A C 1
ATOM 1080 O O . GLY A 1 135 ? -9.240 18.082 26.748 1.00 87.06 135 GLY A O 1
ATOM 1081 N N . THR A 1 136 ? -9.421 17.310 24.652 1.00 86.38 136 THR A N 1
ATOM 1082 C CA . THR A 1 136 ? -10.493 18.217 24.199 1.00 86.38 136 THR A CA 1
ATOM 1083 C C . THR A 1 136 ? -11.826 17.499 23.959 1.00 86.38 136 THR A C 1
ATOM 1085 O O . THR A 1 136 ? -12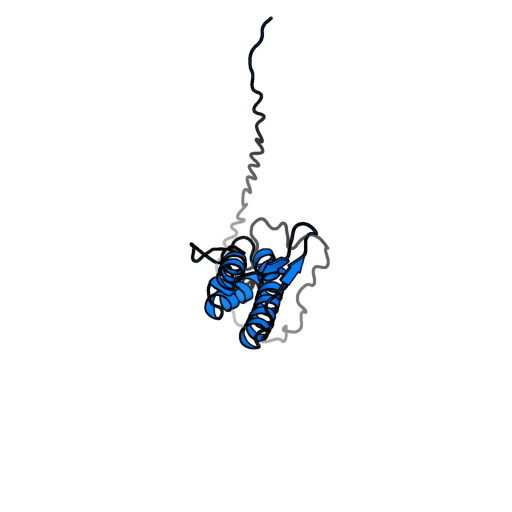.808 18.147 23.596 1.00 86.38 136 THR A O 1
ATOM 1088 N N . GLY A 1 137 ? -11.871 16.181 24.181 1.00 83.81 137 GLY A N 1
ATOM 1089 C CA . GLY A 1 137 ? -13.038 15.323 23.984 1.00 83.81 137 GLY A CA 1
ATOM 1090 C C . GLY A 1 137 ? -12.684 13.991 23.319 1.00 83.81 137 GLY A C 1
ATOM 1091 O O . GLY A 1 137 ? -11.595 13.819 22.768 1.00 83.81 137 GLY A O 1
ATOM 1092 N N . GLU A 1 138 ? -13.632 13.055 23.358 1.00 87.06 138 GLU A N 1
ATOM 1093 C CA . GLU A 1 138 ? -13.503 11.744 22.721 1.00 87.06 138 GLU A CA 1
ATOM 1094 C C . GLU A 1 138 ? -13.686 11.864 21.201 1.00 87.06 138 GLU A C 1
ATOM 1096 O O . GLU A 1 138 ? -14.768 12.196 20.711 1.00 87.06 138 GLU A O 1
ATOM 1101 N N . LEU A 1 139 ? -12.632 11.572 20.435 1.00 86.69 139 LEU A N 1
ATOM 1102 C CA . LEU A 1 139 ? -12.712 11.436 18.985 1.00 86.69 139 LEU A CA 1
ATOM 1103 C C . LEU A 1 139 ? -12.910 9.959 18.630 1.00 86.69 139 LEU A C 1
ATOM 1105 O O . LEU A 1 139 ? -12.000 9.139 18.778 1.00 86.69 139 LEU A O 1
ATOM 1109 N N . VAL A 1 140 ? -14.091 9.625 18.112 1.00 86.31 140 VAL A N 1
ATOM 1110 C CA . VAL A 1 140 ? -14.361 8.301 17.542 1.00 86.31 140 VAL A CA 1
ATOM 1111 C C . VAL A 1 140 ? -13.924 8.307 16.081 1.00 86.31 140 VAL A C 1
ATOM 1113 O O . VAL A 1 140 ? -14.471 9.051 15.267 1.00 86.31 140 VAL A O 1
ATOM 1116 N N . ILE A 1 141 ? -12.936 7.482 15.734 1.00 87.62 141 ILE A N 1
ATOM 1117 C CA . ILE A 1 141 ? -12.504 7.356 14.340 1.00 87.62 141 ILE A CA 1
ATOM 1118 C C . ILE A 1 141 ? -13.491 6.472 13.585 1.00 87.62 141 ILE A C 1
ATOM 1120 O O . ILE A 1 141 ? -13.626 5.285 13.892 1.00 87.62 141 ILE A O 1
ATOM 1124 N N . ASP A 1 142 ? -14.132 7.052 12.572 1.00 87.62 142 ASP A N 1
ATOM 1125 C CA . ASP A 1 142 ? -14.978 6.337 11.619 1.00 87.62 142 ASP A CA 1
ATOM 1126 C C . ASP A 1 142 ? -14.126 5.518 10.631 1.00 87.62 142 ASP A C 1
ATOM 1128 O O . ASP A 1 142 ? -13.008 5.897 10.259 1.00 87.62 142 ASP A O 1
ATOM 1132 N N . ILE A 1 143 ? -14.690 4.411 10.157 1.00 88.81 143 ILE A N 1
ATOM 1133 C CA . ILE A 1 143 ? -14.118 3.534 9.137 1.00 88.81 143 ILE A CA 1
ATOM 1134 C C . ILE A 1 143 ? -13.783 4.338 7.878 1.00 88.81 143 ILE A C 1
ATOM 1136 O O . ILE A 1 143 ? -12.749 4.090 7.262 1.00 88.81 143 ILE A O 1
ATOM 1140 N N . PHE A 1 144 ? -14.601 5.333 7.520 1.00 87.50 144 PHE A N 1
ATOM 1141 C CA . PHE A 1 144 ? -14.339 6.197 6.366 1.00 87.50 144 PHE A CA 1
ATOM 1142 C C . PHE A 1 144 ? -13.016 6.957 6.493 1.00 87.50 144 PHE A C 1
ATOM 1144 O O . PHE A 1 144 ? -12.210 6.942 5.562 1.00 87.50 144 PHE A O 1
ATOM 1151 N N . ILE A 1 145 ? -12.751 7.561 7.653 1.00 86.94 145 ILE A N 1
ATOM 1152 C CA . ILE A 1 145 ? -11.510 8.305 7.901 1.00 86.94 145 ILE A CA 1
ATOM 1153 C C . ILE A 1 145 ? -10.319 7.346 7.860 1.00 86.94 145 ILE A C 1
ATOM 1155 O O . ILE A 1 145 ? -9.338 7.612 7.168 1.00 86.94 145 ILE A O 1
ATOM 1159 N N . ALA A 1 146 ? -10.430 6.196 8.529 1.00 85.75 146 ALA A N 1
ATOM 1160 C CA . ALA A 1 146 ? -9.386 5.176 8.510 1.00 85.75 146 ALA A CA 1
ATOM 1161 C C . ALA A 1 146 ? -9.109 4.660 7.082 1.00 85.75 146 ALA A C 1
ATOM 1163 O O . ALA A 1 146 ? -7.952 4.487 6.703 1.00 85.75 146 ALA A O 1
ATOM 1164 N N . SER A 1 147 ? -10.151 4.481 6.264 1.00 86.69 147 SER A N 1
ATOM 1165 C CA . SER A 1 147 ? -10.014 4.043 4.872 1.00 86.69 147 SER A CA 1
ATOM 1166 C C . SER A 1 147 ? -9.320 5.081 3.988 1.00 86.69 147 SER A C 1
ATOM 1168 O O . SER A 1 147 ? -8.483 4.707 3.171 1.00 86.69 147 SER A O 1
ATOM 1170 N N . LEU A 1 148 ? -9.592 6.378 4.189 1.00 87.62 148 LEU A N 1
ATOM 1171 C CA . LEU A 1 148 ? -8.922 7.462 3.465 1.00 87.62 148 LEU A CA 1
ATOM 1172 C C . LEU A 1 148 ? -7.430 7.502 3.792 1.00 87.62 148 LEU A C 1
ATOM 1174 O O . LEU A 1 148 ? -6.612 7.611 2.885 1.00 87.62 148 LEU A O 1
ATOM 1178 N N . VAL A 1 149 ? -7.069 7.362 5.070 1.00 85.44 149 VAL A N 1
ATOM 1179 C CA . VAL A 1 149 ? -5.662 7.337 5.496 1.00 85.44 149 VAL A CA 1
ATOM 1180 C C . VAL A 1 149 ? -4.907 6.196 4.818 1.00 85.44 149 VAL A C 1
ATOM 1182 O O . VAL A 1 149 ? -3.814 6.412 4.312 1.00 85.44 149 VAL A O 1
ATOM 1185 N N . VAL A 1 150 ? -5.497 4.999 4.758 1.00 85.88 150 VAL A N 1
ATOM 1186 C CA . VAL A 1 150 ? -4.885 3.844 4.081 1.00 85.88 150 VAL A CA 1
ATOM 1187 C C . VAL A 1 150 ? -4.822 4.039 2.565 1.00 85.88 150 VAL A C 1
ATOM 1189 O O . VAL A 1 150 ? -3.863 3.606 1.936 1.00 85.88 150 VAL A O 1
ATOM 1192 N N . PHE A 1 151 ? -5.827 4.685 1.972 1.00 83.44 151 PHE A N 1
ATOM 1193 C CA . PHE A 1 151 ? -5.893 4.915 0.530 1.00 83.44 151 PHE A CA 1
ATOM 1194 C C . PHE A 1 151 ? -4.859 5.938 0.035 1.00 83.44 151 PHE A C 1
ATOM 1196 O O . PHE A 1 151 ? -4.312 5.763 -1.050 1.00 83.44 151 PHE A O 1
ATOM 1203 N N . PHE A 1 152 ? -4.592 6.989 0.817 1.00 81.12 152 PHE A N 1
ATOM 1204 C CA . PHE A 1 152 ? -3.627 8.045 0.479 1.00 81.12 152 PHE A CA 1
ATOM 1205 C C . PHE A 1 152 ? -2.184 7.747 0.917 1.00 81.12 152 PHE A C 1
ATOM 1207 O O . PHE A 1 152 ? -1.296 8.557 0.644 1.00 81.12 152 PHE A O 1
ATOM 1214 N N . LEU A 1 153 ? -1.950 6.615 1.588 1.00 74.06 153 LEU A N 1
ATOM 1215 C CA . LEU A 1 153 ? -0.616 6.134 1.955 1.00 74.06 153 LEU A CA 1
ATOM 1216 C C . LEU A 1 153 ? 0.115 5.539 0.745 1.00 74.06 153 LEU A C 1
ATOM 1218 O O . LEU A 1 153 ? 1.340 5.748 0.619 1.00 74.06 153 LEU A O 1
#